Protein AF-A0AAU9P234-F1 (afdb_monomer)

Solvent-accessible surface area (backbone atoms only — not comparable to full-atom values): 7498 Å² total; per-residue (Å²): 139,84,83,82,87,85,88,81,91,79,82,87,81,90,79,81,91,76,86,74,91,68,90,70,78,80,84,69,81,75,70,76,70,73,75,72,79,79,79,77,75,54,69,70,57,48,51,54,54,46,56,49,34,60,76,49,70,61,53,92,49,79,86,49,45,66,61,49,50,55,52,22,60,76,70,75,44,56,63,70,53,55,53,50,48,39,63,68,40,42,70,66,51,47,47,70,76,46,68,70,81,77,74,80,84,74,83,75,131

Sequence (109 aa):
MGIGSFPSESDELEDGGGFMSRHHPPLQPHQIVKKRFRKKFTEEQKEKMLSFAEKVGWKIQKQEESVVQQFCQELGIKRRVLKVWMHNNKLSLAKKINPIPINPQNQVN

Nearest PDB structures (f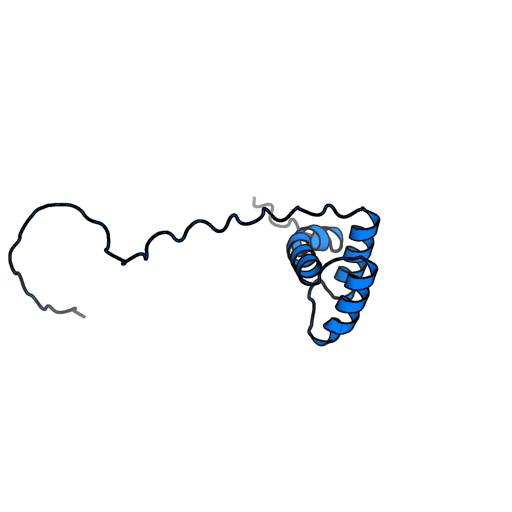oldseek):
  1wh5-assembly1_A  TM=6.935E-01  e=7.071E-06  Arabidopsis thaliana
  1wh7-assembly1_A  TM=7.091E-01  e=2.974E-05  Arabidopsis thaliana
  2r5z-assembly1_A  TM=7.735E-01  e=1.447E-01  Drosophila melanogaster
  9fia-assembly1_BK  TM=4.403E-01  e=2.104E+00  Toxoplasma gondii

InterPro domains:
  IPR006455 Homeodomain, ZF-HD class [TIGR01565] (34-90)
  IPR009057 Homedomain-like superfamily [SSF46689] (22-94)

Organism: NCBI:txid75947

Structure (mmCIF, N/CA/C/O backbone):
data_AF-A0AAU9P234-F1
#
_entry.id   AF-A0AAU9P234-F1
#
loop_
_atom_site.group_PDB
_atom_site.id
_atom_site.type_symbol
_atom_site.label_atom_id
_atom_site.label_alt_id
_atom_site.label_comp_id
_atom_site.label_asym_id
_atom_site.label_entity_id
_atom_site.label_seq_id
_atom_site.pdbx_PDB_ins_code
_atom_site.Cartn_x
_atom_site.Cartn_y
_atom_site.Cartn_z
_atom_site.occupancy
_atom_site.B_iso_or_equiv
_atom_site.auth_seq_id
_atom_site.auth_comp_id
_atom_site.auth_asym_id
_atom_site.auth_atom_id
_atom_site.pdbx_PDB_model_num
ATOM 1 N N . MET A 1 1 ? -12.154 -62.330 3.181 1.00 40.53 1 MET A N 1
ATOM 2 C CA . MET A 1 1 ? -12.898 -61.399 2.306 1.00 40.53 1 MET A CA 1
ATOM 3 C C . MET A 1 1 ? -12.145 -61.315 0.993 1.00 40.53 1 MET A C 1
ATOM 5 O O . MET A 1 1 ? -11.043 -60.787 0.974 1.00 40.53 1 MET A O 1
ATOM 9 N N . GLY A 1 2 ? -12.675 -61.976 -0.036 1.00 44.62 2 GLY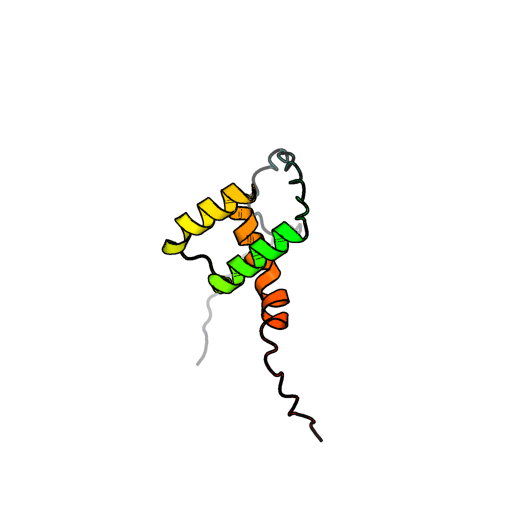 A N 1
ATOM 10 C CA . GLY A 1 2 ? -12.108 -62.007 -1.380 1.00 44.62 2 GLY A CA 1
ATOM 11 C C . GLY A 1 2 ? -12.708 -60.906 -2.247 1.00 44.62 2 GLY A C 1
ATOM 12 O O . GLY A 1 2 ? -13.884 -60.575 -2.103 1.00 44.62 2 GLY A O 1
ATOM 13 N N . ILE A 1 3 ? -11.890 -60.355 -3.134 1.00 57.31 3 ILE A N 1
ATOM 14 C CA . ILE A 1 3 ? -12.332 -59.487 -4.222 1.00 57.31 3 ILE A CA 1
ATOM 15 C C . ILE A 1 3 ? -12.404 -60.342 -5.497 1.00 57.31 3 ILE A C 1
ATOM 17 O O . ILE A 1 3 ? -11.386 -60.827 -5.983 1.00 57.31 3 ILE A O 1
ATOM 21 N N . GLY A 1 4 ? -13.625 -60.610 -5.977 1.00 43.16 4 GLY A N 1
ATOM 22 C CA . GLY A 1 4 ? -13.877 -61.211 -7.296 1.00 43.16 4 GLY A CA 1
ATOM 23 C C . GLY A 1 4 ? -13.359 -60.276 -8.397 1.00 43.16 4 GLY A C 1
ATOM 24 O O . GLY A 1 4 ? -13.408 -59.062 -8.235 1.00 43.16 4 GLY A O 1
ATOM 25 N N . SER A 1 5 ? -12.663 -60.768 -9.425 1.00 59.84 5 SER A N 1
ATOM 26 C CA . SER A 1 5 ? -13.173 -61.516 -10.589 1.00 59.84 5 SER A CA 1
ATOM 27 C C . SER A 1 5 ? -14.248 -60.773 -11.378 1.00 59.84 5 SER A C 1
ATOM 29 O O . SER A 1 5 ? -15.428 -60.899 -11.070 1.00 59.84 5 SER A O 1
ATOM 31 N N . PHE A 1 6 ? -13.829 -60.111 -12.460 1.00 47.72 6 PHE A N 1
ATOM 32 C CA . PHE A 1 6 ? -14.483 -60.245 -13.765 1.00 47.72 6 PHE A CA 1
ATOM 33 C C . PHE A 1 6 ? -13.485 -59.972 -14.914 1.00 47.72 6 PHE A C 1
ATOM 35 O O . PHE A 1 6 ? -12.577 -59.157 -14.736 1.00 47.72 6 PHE A O 1
ATOM 42 N N . PRO A 1 7 ? -13.614 -60.688 -16.051 1.00 59.00 7 PRO A N 1
ATOM 43 C CA . PRO A 1 7 ? -12.601 -60.807 -17.102 1.00 59.00 7 PRO A CA 1
ATOM 44 C C . PRO A 1 7 ? -12.943 -59.955 -18.340 1.00 59.00 7 PRO A C 1
ATOM 46 O O . PRO A 1 7 ? -14.085 -59.539 -18.500 1.00 59.00 7 PRO A O 1
ATOM 49 N N . SER A 1 8 ? -11.983 -59.745 -19.243 1.00 47.28 8 SER A N 1
ATOM 50 C CA . SER A 1 8 ? -12.123 -60.127 -20.660 1.00 47.28 8 SER A CA 1
ATOM 51 C C . SER A 1 8 ? -10.860 -59.734 -21.417 1.00 47.28 8 SER A C 1
ATOM 53 O O . SER A 1 8 ? -10.580 -58.563 -21.657 1.00 47.28 8 SER A O 1
ATOM 55 N N . GLU A 1 9 ? -10.123 -60.768 -21.780 1.00 46.78 9 GLU A N 1
ATOM 56 C CA . GLU A 1 9 ? -9.158 -60.817 -22.866 1.00 46.78 9 GLU A CA 1
ATOM 57 C C . GLU A 1 9 ? -9.828 -60.348 -24.173 1.00 46.78 9 GLU A C 1
ATOM 59 O O . GLU A 1 9 ? -10.960 -60.738 -24.479 1.00 46.78 9 GLU A O 1
ATOM 64 N N . SER A 1 10 ? -9.167 -59.463 -24.915 1.00 43.69 10 SER A N 1
ATOM 65 C CA . SER A 1 10 ? -9.352 -59.291 -26.358 1.00 43.69 10 SER A CA 1
ATOM 66 C C . SER A 1 10 ? -8.087 -58.658 -26.921 1.00 43.69 10 SER A C 1
ATOM 68 O O . SER A 1 10 ? -7.838 -57.473 -26.718 1.00 43.69 10 SER A O 1
ATOM 70 N N . ASP A 1 11 ? -7.308 -59.552 -27.523 1.00 44.38 11 ASP A N 1
ATOM 71 C CA . ASP A 1 11 ? -6.256 -59.444 -28.529 1.00 44.38 11 ASP A CA 1
ATOM 72 C C . ASP A 1 11 ? -5.537 -58.117 -28.787 1.00 44.38 11 ASP A C 1
ATOM 74 O O . ASP A 1 11 ? -6.103 -57.049 -29.020 1.00 44.38 11 ASP A O 1
ATOM 78 N N . GLU A 1 12 ? -4.223 -58.281 -28.838 1.00 52.56 12 GLU A N 1
ATOM 79 C CA . GLU A 1 12 ? -3.205 -57.289 -29.095 1.00 52.56 12 GLU A CA 1
ATOM 80 C C . GLU A 1 12 ? -3.237 -56.786 -30.543 1.00 52.56 12 GLU A C 1
ATOM 82 O O . GLU A 1 12 ? -3.284 -57.556 -31.501 1.00 52.56 12 GLU A O 1
ATOM 87 N N . LEU A 1 13 ? -3.085 -55.473 -30.703 1.00 47.03 13 LEU A N 1
ATOM 88 C CA . LEU A 1 13 ? -2.361 -54.930 -31.844 1.00 47.03 13 LEU A CA 1
ATOM 89 C C . LEU A 1 13 ? -1.267 -54.018 -31.280 1.00 47.03 13 LEU A C 1
ATOM 91 O O . LEU A 1 13 ? -1.535 -52.900 -30.836 1.00 47.03 13 LEU A O 1
ATOM 95 N N . GLU A 1 14 ? -0.045 -54.545 -31.229 1.00 49.03 14 GLU A N 1
ATOM 96 C CA . GLU A 1 14 ? 1.170 -53.764 -31.016 1.00 49.03 14 GLU A CA 1
ATOM 97 C C . GLU A 1 14 ? 1.310 -52.705 -32.118 1.00 49.03 14 GLU A C 1
ATOM 99 O O . GLU A 1 14 ? 1.207 -53.016 -33.303 1.00 49.03 14 GLU A O 1
ATOM 104 N N . ASP A 1 15 ? 1.552 -51.454 -31.730 1.00 50.72 15 ASP A N 1
ATOM 105 C CA . ASP A 1 15 ? 2.790 -50.726 -32.053 1.00 50.72 15 ASP A CA 1
ATOM 106 C C . ASP A 1 15 ? 2.614 -49.228 -31.747 1.00 50.72 15 ASP A C 1
ATOM 108 O O . ASP A 1 15 ? 1.618 -48.600 -32.106 1.00 50.72 15 ASP A O 1
ATOM 112 N N . GLY A 1 16 ? 3.620 -48.640 -31.100 1.00 48.59 16 GLY A N 1
ATOM 113 C CA . GLY A 1 16 ? 3.793 -47.188 -31.070 1.00 48.59 16 GLY A CA 1
ATOM 114 C C . GLY A 1 16 ? 3.340 -46.491 -29.786 1.00 48.59 16 GLY A C 1
ATOM 115 O O . GLY A 1 16 ? 2.172 -46.171 -29.576 1.00 48.59 16 GLY A O 1
ATOM 116 N N . GLY A 1 17 ? 4.316 -46.168 -28.935 1.00 50.69 17 GLY A N 1
ATOM 117 C CA . GLY A 1 17 ? 4.127 -45.343 -27.745 1.00 50.69 17 GLY A CA 1
ATOM 118 C C . GLY A 1 17 ? 3.484 -43.980 -28.034 1.00 50.69 17 GLY A C 1
ATOM 119 O O . GLY A 1 17 ? 3.806 -43.301 -29.005 1.00 50.69 17 GLY A O 1
ATOM 120 N N . GLY A 1 18 ? 2.602 -43.539 -27.137 1.00 46.44 18 GLY A N 1
ATOM 121 C CA . GLY A 1 18 ? 1.921 -42.256 -27.283 1.00 46.44 18 GLY A CA 1
ATOM 122 C C . GLY A 1 18 ? 1.129 -41.875 -26.042 1.00 46.44 18 GLY A C 1
ATOM 123 O O . GLY A 1 18 ? -0.054 -42.164 -25.913 1.00 46.44 18 GLY A O 1
ATOM 124 N N . PHE A 1 19 ? 1.808 -41.218 -25.111 1.00 54.22 19 PHE A N 1
ATOM 125 C CA . PHE A 1 19 ? 1.262 -40.560 -23.930 1.00 54.22 19 PHE A CA 1
ATOM 126 C C . PHE A 1 19 ? 0.002 -39.725 -24.249 1.00 54.22 19 PHE A C 1
ATOM 128 O O . PHE A 1 19 ? 0.079 -38.710 -24.930 1.00 54.22 19 PHE A O 1
ATOM 135 N N . MET A 1 20 ? -1.142 -40.150 -23.706 1.00 56.50 20 MET A N 1
ATOM 136 C CA . MET A 1 20 ? -2.305 -39.333 -23.332 1.00 56.50 20 MET A CA 1
ATOM 137 C C . MET A 1 20 ? -2.659 -38.177 -24.287 1.00 56.50 20 MET A C 1
ATOM 139 O O . MET A 1 20 ? -2.290 -37.023 -24.055 1.00 56.50 20 MET A O 1
ATOM 143 N N . SER A 1 21 ? -3.508 -38.451 -25.277 1.00 54.09 21 SER A N 1
ATOM 144 C CA . SER A 1 21 ? -4.264 -37.423 -26.001 1.00 54.09 21 SER A CA 1
ATOM 145 C C . SER A 1 21 ? -5.217 -36.673 -25.059 1.00 54.09 21 SER A C 1
ATOM 147 O O . SER A 1 21 ? -6.406 -36.965 -24.969 1.00 54.09 21 SER A O 1
ATOM 149 N N . ARG A 1 22 ? -4.709 -35.651 -24.363 1.00 54.78 22 ARG A N 1
ATOM 150 C CA . ARG A 1 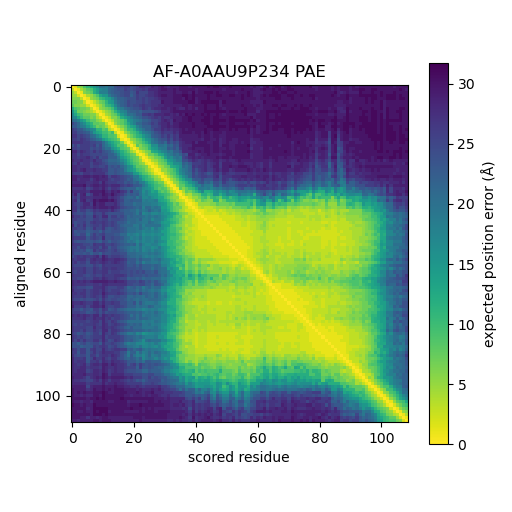22 ? -5.508 -34.472 -24.016 1.00 54.78 22 ARG A CA 1
ATOM 151 C C . ARG A 1 22 ? -5.325 -33.479 -25.149 1.00 54.78 22 ARG A C 1
ATOM 153 O O . ARG A 1 22 ? -4.269 -32.869 -25.266 1.00 54.78 22 ARG A O 1
ATOM 160 N N . HIS A 1 23 ? -6.359 -33.348 -25.974 1.00 53.69 23 HIS A N 1
ATOM 161 C CA . HIS A 1 23 ? -6.501 -32.298 -26.976 1.00 53.69 23 HIS A CA 1
ATOM 162 C C . HIS A 1 23 ? -6.145 -30.931 -26.370 1.00 53.69 23 HIS A C 1
ATOM 164 O O . HIS A 1 23 ? -6.944 -30.307 -25.674 1.00 53.69 23 HIS A O 1
ATOM 170 N N . HIS A 1 24 ? -4.914 -30.488 -26.610 1.00 58.91 24 HIS A N 1
ATOM 171 C CA . HIS A 1 24 ? -4.432 -29.160 -26.273 1.00 58.91 24 HIS A CA 1
ATOM 172 C C . HIS A 1 24 ? -4.759 -28.251 -27.466 1.00 58.91 24 HIS A C 1
ATOM 174 O O . HIS A 1 24 ? -4.309 -28.546 -28.577 1.00 58.91 24 HIS A O 1
ATOM 180 N N . PRO A 1 25 ? -5.561 -27.184 -2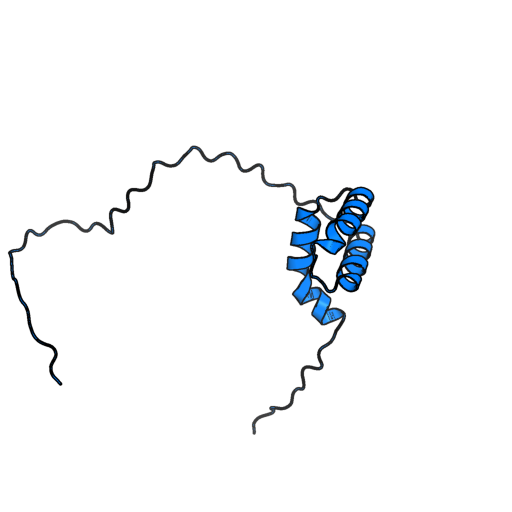7.296 1.00 63.03 25 PRO A N 1
ATOM 181 C CA . PRO A 1 25 ? -5.792 -26.236 -28.375 1.00 63.03 25 PRO A CA 1
ATOM 182 C C . PRO A 1 25 ? -4.459 -25.590 -28.795 1.00 63.03 25 PRO A C 1
ATOM 184 O O . PRO A 1 25 ? -3.568 -25.417 -27.956 1.00 63.03 25 PRO A O 1
ATOM 187 N N . PRO A 1 26 ? -4.299 -25.245 -30.084 1.00 50.16 26 PRO A N 1
ATOM 188 C CA . PRO A 1 26 ? -3.049 -24.731 -30.613 1.00 50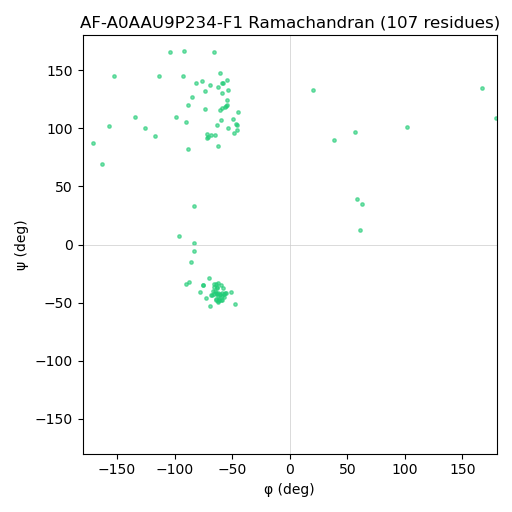.16 26 PRO A CA 1
ATOM 189 C C . PRO A 1 26 ? -2.638 -23.454 -29.884 1.00 50.16 26 PRO A C 1
ATOM 191 O O . PRO A 1 26 ? -3.456 -22.591 -29.555 1.00 50.16 26 PRO A O 1
ATOM 194 N N . LEU A 1 27 ? -1.335 -23.387 -29.629 1.00 51.25 27 LEU A N 1
ATOM 195 C CA . LEU A 1 27 ? -0.612 -22.304 -28.984 1.00 51.25 27 LEU A CA 1
ATOM 196 C C . LEU A 1 27 ? -1.049 -20.953 -29.566 1.00 51.25 27 LEU A C 1
ATOM 198 O O . LEU A 1 27 ? -0.642 -20.567 -30.659 1.00 51.25 27 LEU A O 1
ATOM 202 N N . GLN A 1 28 ? -1.888 -20.234 -28.820 1.00 62.25 28 GLN A N 1
ATOM 203 C CA . GLN A 1 28 ? -2.211 -18.846 -29.125 1.00 62.25 28 GLN A CA 1
ATOM 204 C C . GLN A 1 28 ? -0.906 -18.035 -29.149 1.00 62.25 28 GLN A C 1
ATOM 206 O O . GLN A 1 28 ? -0.050 -18.256 -28.282 1.00 62.25 28 GLN A O 1
ATOM 211 N N . PRO A 1 29 ? -0.736 -17.098 -30.103 1.00 52.75 29 PRO A N 1
ATOM 212 C CA . PRO A 1 29 ? 0.453 -16.269 -30.174 1.00 52.75 29 PRO A CA 1
ATOM 213 C C . PRO A 1 29 ? 0.621 -15.586 -28.826 1.00 52.75 29 PRO A C 1
ATOM 215 O O . PRO A 1 29 ? -0.280 -14.898 -28.339 1.00 52.75 29 PRO A O 1
ATOM 218 N N . HIS A 1 30 ? 1.768 -15.869 -28.215 1.00 54.53 30 HIS A N 1
ATOM 219 C CA . HIS A 1 30 ? 2.208 -15.357 -26.936 1.00 54.53 30 HIS A CA 1
ATOM 220 C C . HIS A 1 30 ? 2.019 -13.842 -26.944 1.00 54.53 30 HIS A C 1
ATOM 222 O O . HIS A 1 30 ? 2.850 -13.107 -27.478 1.00 54.53 30 HIS A O 1
ATOM 228 N N . GLN A 1 31 ? 0.890 -13.383 -26.391 1.00 60.44 31 GLN A N 1
ATOM 229 C CA . GLN A 1 31 ? 0.661 -11.987 -26.058 1.00 60.44 31 GLN A CA 1
ATOM 230 C C . GLN A 1 31 ? 1.901 -11.593 -25.281 1.00 60.44 31 GLN A C 1
ATOM 232 O O . GLN A 1 31 ? 2.102 -12.117 -24.187 1.00 60.44 31 GLN A O 1
ATOM 237 N N . ILE A 1 32 ? 2.773 -10.785 -25.890 1.00 61.72 32 ILE A N 1
ATOM 238 C CA . ILE A 1 32 ? 4.036 -10.358 -25.300 1.00 61.72 32 ILE A CA 1
ATOM 239 C C . ILE A 1 32 ? 3.651 -9.772 -23.953 1.00 61.72 32 ILE A C 1
ATOM 241 O O . ILE A 1 32 ? 3.100 -8.670 -23.882 1.00 61.72 32 ILE A O 1
ATOM 245 N N . VAL A 1 33 ? 3.832 -10.555 -22.885 1.00 63.09 33 VAL A N 1
ATOM 246 C CA . VAL A 1 33 ? 3.402 -10.169 -21.550 1.00 63.09 33 VAL A CA 1
ATOM 247 C C . VAL A 1 33 ? 4.366 -9.069 -21.185 1.00 63.09 33 VAL A C 1
ATOM 249 O O . VAL A 1 33 ? 5.477 -9.346 -20.740 1.00 63.09 33 VAL A O 1
ATOM 252 N N . LYS A 1 34 ? 3.966 -7.825 -21.481 1.00 66.44 34 LYS A N 1
ATOM 253 C CA . LYS A 1 34 ? 4.744 -6.607 -21.279 1.00 66.44 34 LYS A CA 1
ATOM 254 C C . LYS A 1 34 ? 5.297 -6.710 -19.871 1.00 66.44 34 LYS A C 1
ATOM 256 O O . LYS A 1 34 ? 4.537 -6.645 -18.899 1.00 66.44 34 LYS A O 1
ATOM 261 N N . LYS A 1 35 ? 6.588 -7.043 -19.785 1.00 65.88 35 LYS A N 1
ATOM 262 C CA . LYS A 1 35 ? 7.227 -7.509 -18.557 1.00 65.88 35 LYS A CA 1
ATOM 263 C C . LYS A 1 35 ? 7.033 -6.375 -17.570 1.00 65.88 35 LYS A C 1
ATOM 265 O O . LYS A 1 35 ? 7.544 -5.279 -17.791 1.00 65.88 35 LYS A O 1
ATOM 270 N N . ARG A 1 36 ? 6.143 -6.577 -16.591 1.00 62.44 36 ARG A N 1
ATOM 271 C CA . ARG A 1 36 ? 5.672 -5.471 -15.754 1.00 62.44 36 ARG A CA 1
ATOM 272 C C . ARG A 1 36 ? 6.900 -4.876 -15.098 1.00 62.44 36 ARG A C 1
ATOM 274 O O . ARG A 1 36 ? 7.596 -5.583 -14.371 1.00 62.44 36 ARG A O 1
ATOM 281 N N . PHE A 1 37 ? 7.174 -3.610 -15.401 1.00 66.00 37 PHE A N 1
ATOM 282 C CA . PHE A 1 37 ? 8.324 -2.926 -14.841 1.00 66.00 37 PHE A CA 1
ATOM 283 C C . PHE A 1 37 ? 8.212 -3.020 -13.326 1.00 66.00 37 PHE A C 1
ATOM 285 O O . PHE A 1 37 ? 7.216 -2.596 -12.728 1.00 66.00 37 PHE A O 1
ATOM 292 N N . ARG A 1 38 ? 9.197 -3.671 -12.710 1.00 72.88 38 ARG A N 1
ATOM 293 C CA . ARG A 1 38 ? 9.212 -3.854 -11.267 1.00 72.88 38 ARG A CA 1
ATOM 294 C C . ARG A 1 38 ? 9.531 -2.494 -10.664 1.00 72.88 38 ARG A C 1
ATOM 296 O O . ARG A 1 38 ? 10.694 -2.114 -10.577 1.00 72.88 38 ARG A O 1
ATOM 303 N N . LYS A 1 39 ? 8.486 -1.750 -10.295 1.00 75.06 39 LYS A N 1
ATOM 304 C CA . LYS A 1 39 ? 8.625 -0.480 -9.580 1.00 75.06 39 LYS A CA 1
ATOM 305 C C . LYS A 1 39 ? 9.461 -0.745 -8.327 1.00 75.06 39 LYS A C 1
ATOM 307 O O . LYS A 1 39 ? 9.137 -1.641 -7.544 1.00 75.06 39 LYS A O 1
ATOM 312 N N . LYS A 1 40 ? 10.561 -0.009 -8.179 1.00 80.12 40 LYS A N 1
ATOM 313 C CA . LYS A 1 40 ? 11.326 0.020 -6.936 1.00 80.12 40 LYS A CA 1
ATOM 314 C C . LYS A 1 40 ? 10.671 1.056 -6.031 1.00 80.12 40 LYS A C 1
ATOM 316 O O . LYS A 1 40 ? 10.431 2.176 -6.469 1.00 80.12 40 LYS A O 1
ATOM 321 N N . PHE A 1 41 ? 10.333 0.651 -4.814 1.00 84.94 41 PHE A N 1
ATOM 322 C CA . PHE A 1 41 ? 9.844 1.573 -3.792 1.00 84.94 41 PHE A CA 1
ATOM 323 C C . PHE A 1 41 ? 11.031 2.268 -3.140 1.00 84.94 41 PHE A C 1
ATOM 325 O O . PHE A 1 41 ? 12.041 1.605 -2.863 1.00 84.94 41 PHE A O 1
ATOM 332 N N . THR A 1 42 ? 10.896 3.567 -2.894 1.00 88.31 42 THR A N 1
ATOM 333 C CA . THR A 1 42 ? 11.828 4.306 -2.036 1.00 88.31 42 THR A CA 1
ATOM 334 C C . THR A 1 42 ? 11.731 3.797 -0.598 1.00 88.31 42 THR A C 1
ATOM 336 O O . THR A 1 42 ? 10.811 3.054 -0.250 1.00 88.31 42 THR A O 1
ATOM 339 N N . GLU A 1 43 ? 12.705 4.147 0.237 1.00 86.19 43 GLU A N 1
ATOM 340 C CA . GLU A 1 43 ? 12.689 3.769 1.652 1.00 86.19 43 GLU A CA 1
ATOM 341 C C . GLU A 1 43 ? 11.478 4.359 2.381 1.00 86.19 43 GLU A C 1
ATOM 343 O O . GLU A 1 43 ? 10.705 3.605 2.962 1.00 86.19 43 GLU A O 1
ATOM 348 N N . GLU A 1 44 ? 11.212 5.653 2.190 1.00 87.12 44 GLU A N 1
ATOM 349 C CA . GLU A 1 44 ? 10.042 6.341 2.750 1.00 87.12 44 GLU A CA 1
ATOM 350 C C . GLU A 1 44 ? 8.713 5.670 2.352 1.00 87.12 44 GLU A C 1
ATOM 352 O O . GLU A 1 44 ? 7.825 5.460 3.180 1.00 87.12 44 GLU A O 1
ATOM 357 N N . GLN A 1 45 ? 8.586 5.241 1.089 1.00 88.00 45 GLN A N 1
ATOM 358 C CA . GLN A 1 45 ? 7.409 4.494 0.636 1.00 88.00 45 GLN A CA 1
ATOM 359 C C . GLN A 1 45 ? 7.270 3.157 1.366 1.00 88.00 45 GLN A C 1
ATOM 361 O O . GLN A 1 45 ? 6.161 2.778 1.738 1.00 88.00 45 GLN A O 1
ATOM 366 N N . LYS A 1 46 ? 8.372 2.426 1.566 1.00 88.19 46 LYS A N 1
ATOM 367 C CA . LYS A 1 46 ? 8.347 1.148 2.289 1.00 88.19 46 LYS A CA 1
ATOM 368 C C . LYS A 1 46 ? 7.994 1.349 3.754 1.00 88.19 46 LYS A C 1
ATOM 370 O O . LYS A 1 46 ? 7.241 0.538 4.277 1.00 88.19 46 LYS A O 1
ATOM 375 N N . GLU A 1 47 ? 8.506 2.399 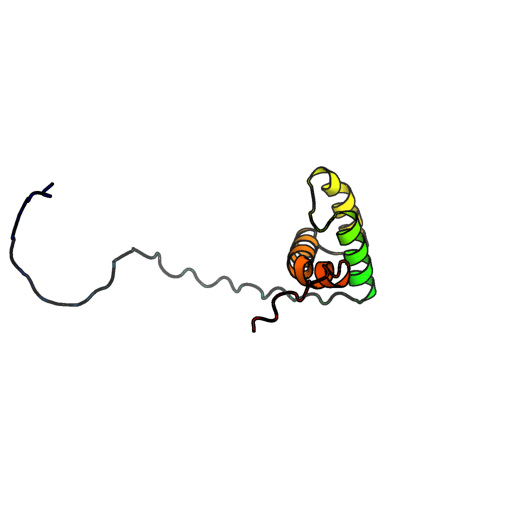4.385 1.00 90.06 47 GLU A N 1
ATOM 376 C CA . GLU A 1 47 ? 8.237 2.710 5.787 1.00 90.06 47 GLU A CA 1
ATOM 377 C C . GLU A 1 47 ? 6.754 3.036 6.000 1.00 90.06 47 GLU A C 1
ATOM 379 O O . GLU A 1 47 ? 6.089 2.410 6.827 1.00 90.06 47 GLU A O 1
ATOM 384 N N . LYS A 1 48 ? 6.178 3.885 5.137 1.00 90.19 48 LYS A N 1
ATOM 385 C CA . LYS A 1 48 ? 4.730 4.141 5.119 1.00 90.19 48 LYS A CA 1
ATOM 386 C C . LYS A 1 48 ? 3.922 2.861 4.878 1.00 90.19 48 LYS A C 1
ATOM 388 O O . LYS A 1 48 ? 2.925 2.618 5.556 1.00 90.19 48 LYS A O 1
ATOM 393 N N . MET A 1 49 ? 4.337 2.018 3.925 1.00 89.56 49 MET A N 1
ATOM 394 C CA . MET A 1 49 ? 3.662 0.740 3.645 1.00 89.56 49 MET A CA 1
ATOM 395 C C . MET A 1 49 ? 3.766 -0.245 4.816 1.00 89.56 49 MET A C 1
ATOM 397 O O . MET A 1 49 ? 2.830 -1.013 5.042 1.00 89.56 49 MET A O 1
ATOM 401 N N . LEU A 1 50 ? 4.879 -0.227 5.552 1.00 89.50 50 LEU A N 1
ATOM 402 C CA . LEU A 1 50 ? 5.112 -1.060 6.725 1.00 89.50 50 LEU A CA 1
ATOM 403 C C . LEU A 1 50 ? 4.218 -0.636 7.886 1.00 89.50 50 LEU A C 1
ATOM 405 O O . LEU A 1 50 ? 3.453 -1.463 8.371 1.00 89.50 50 LEU A O 1
ATOM 409 N N . SER A 1 51 ? 4.236 0.651 8.240 1.00 88.69 51 SER A N 1
ATOM 410 C CA . SER A 1 51 ? 3.388 1.211 9.298 1.00 88.69 51 SER A CA 1
ATOM 411 C C . SER A 1 51 ? 1.905 0.928 9.032 1.00 88.69 51 SER A C 1
ATOM 413 O O . SER A 1 51 ? 1.161 0.492 9.915 1.00 88.69 51 SER A O 1
ATOM 415 N N . PHE A 1 52 ? 1.480 1.066 7.770 1.00 88.75 52 PHE A N 1
ATOM 416 C CA . PHE A 1 52 ? 0.134 0.685 7.363 1.00 88.75 52 PHE A CA 1
ATOM 417 C C . PHE A 1 52 ? -0.131 -0.815 7.566 1.00 88.75 52 PHE A C 1
ATOM 419 O O . PHE A 1 52 ? -1.172 -1.193 8.103 1.00 88.75 52 PHE A O 1
ATOM 426 N N . ALA A 1 53 ? 0.799 -1.679 7.146 1.00 88.62 53 ALA A N 1
ATOM 427 C CA . ALA A 1 53 ? 0.658 -3.126 7.258 1.00 88.62 53 ALA A CA 1
ATOM 428 C C . ALA A 1 53 ? 0.582 -3.607 8.713 1.00 88.62 53 ALA A C 1
ATOM 430 O O . ALA A 1 53 ? -0.192 -4.522 8.995 1.00 88.62 53 ALA A O 1
ATOM 431 N N . GLU A 1 54 ? 1.332 -2.986 9.620 1.00 85.75 54 GLU A N 1
ATOM 432 C CA . GLU A 1 54 ? 1.257 -3.249 11.057 1.00 85.75 54 GLU A CA 1
ATOM 433 C C . GLU A 1 54 ? -0.109 -2.862 11.620 1.00 85.75 54 GLU A C 1
ATOM 435 O O . GLU A 1 54 ? -0.759 -3.689 12.261 1.00 85.75 54 GLU A O 1
ATOM 440 N N . LYS A 1 55 ? -0.599 -1.659 11.288 1.00 85.38 55 LYS A N 1
ATOM 441 C CA . LYS A 1 55 ? -1.905 -1.163 11.744 1.00 85.38 55 LYS A CA 1
ATOM 442 C C . LYS A 1 55 ? -3.064 -2.078 11.338 1.00 85.38 55 LYS A C 1
ATOM 444 O O . LYS A 1 55 ? -3.995 -2.265 12.113 1.00 85.38 55 LYS A O 1
ATOM 449 N N . VAL A 1 56 ? -3.004 -2.670 10.142 1.00 85.00 56 VAL A N 1
ATOM 450 C CA . VAL A 1 56 ? -4.044 -3.589 9.633 1.00 85.00 56 VAL A CA 1
ATOM 451 C C . VAL A 1 56 ? -3.723 -5.075 9.861 1.00 85.00 56 VAL A C 1
ATOM 453 O O . VAL A 1 56 ? -4.404 -5.948 9.320 1.00 85.00 56 VAL A O 1
ATOM 456 N N . GLY A 1 57 ? -2.662 -5.404 10.606 1.00 84.44 57 GLY A N 1
ATOM 457 C CA . GLY A 1 57 ? -2.302 -6.789 10.933 1.00 84.44 57 GLY A CA 1
ATOM 458 C C . GLY A 1 57 ? -1.955 -7.658 9.717 1.00 84.44 57 GLY A C 1
ATOM 459 O O . GLY A 1 57 ? -2.272 -8.848 9.676 1.00 84.44 57 GLY A O 1
ATOM 460 N N . TRP A 1 58 ? -1.333 -7.076 8.688 1.00 85.88 58 TRP A N 1
ATOM 461 C CA . TRP A 1 58 ? -0.912 -7.754 7.453 1.00 85.88 58 TRP A CA 1
ATOM 462 C C . TRP A 1 58 ? -2.051 -8.375 6.624 1.00 85.88 58 TRP A C 1
ATOM 464 O O . TRP A 1 58 ? -1.794 -9.141 5.687 1.00 85.88 58 TRP A O 1
ATOM 474 N N . LYS A 1 59 ? -3.314 -8.041 6.923 1.00 83.75 59 LYS A N 1
ATOM 475 C CA . LYS A 1 59 ? -4.500 -8.555 6.229 1.00 83.75 59 LYS A CA 1
ATOM 476 C C . LYS A 1 59 ? -5.474 -7.418 5.925 1.00 83.75 59 LYS A C 1
ATOM 478 O O . LYS A 1 59 ? -6.164 -6.917 6.798 1.00 83.75 59 LYS A O 1
ATOM 483 N N . ILE A 1 60 ? -5.593 -7.066 4.647 1.00 82.94 60 ILE A N 1
ATOM 484 C CA . ILE A 1 60 ? -6.573 -6.069 4.201 1.00 82.94 60 ILE A CA 1
ATOM 485 C C . ILE A 1 60 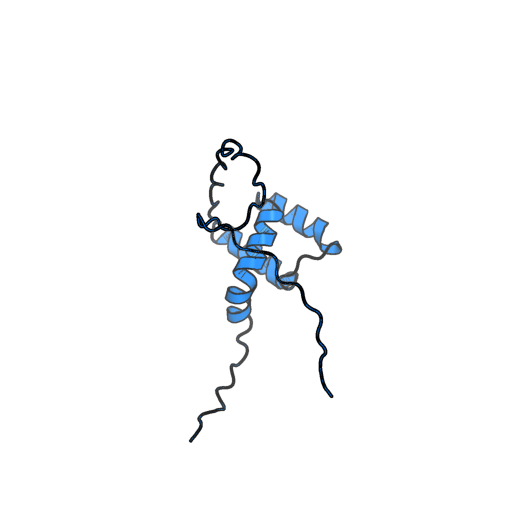? -7.977 -6.685 4.235 1.00 82.94 60 ILE A C 1
ATOM 487 O O . ILE A 1 60 ? -8.256 -7.631 3.490 1.00 82.94 60 ILE A O 1
ATOM 491 N N . GLN A 1 61 ? -8.851 -6.132 5.074 1.00 84.12 61 GLN A N 1
ATOM 492 C CA . GLN A 1 61 ? -10.279 -6.457 5.130 1.00 84.12 61 GLN A CA 1
ATOM 493 C C . GLN A 1 61 ? -11.094 -5.525 4.222 1.00 84.12 61 GLN A C 1
ATOM 495 O O . GLN A 1 61 ? -10.59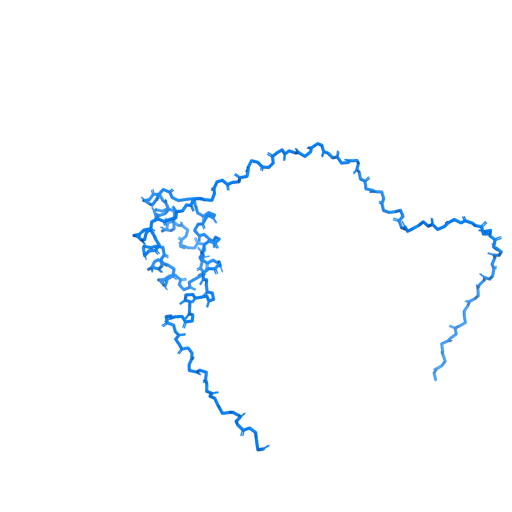1 -4.503 3.762 1.00 84.12 61 GLN A O 1
ATOM 500 N N . LYS A 1 62 ? -12.358 -5.879 3.952 1.00 82.69 62 LYS A N 1
ATOM 501 C CA . LYS A 1 62 ? -13.245 -5.091 3.079 1.00 82.69 62 LYS A CA 1
ATOM 502 C C . LYS A 1 62 ? -13.579 -3.715 3.678 1.00 82.69 62 LYS A C 1
ATOM 504 O O . LYS A 1 62 ? -13.586 -2.731 2.959 1.00 82.69 62 LYS A O 1
ATOM 509 N N . GLN A 1 63 ? -13.743 -3.637 5.001 1.00 78.56 63 GLN A N 1
ATOM 510 C CA . GLN A 1 63 ? -13.999 -2.380 5.719 1.00 78.56 63 GLN A CA 1
ATOM 511 C C . GLN A 1 63 ? -12.847 -1.370 5.594 1.00 78.56 63 GLN A C 1
ATOM 513 O O . GLN A 1 63 ? -13.065 -0.167 5.511 1.00 78.56 63 GLN A O 1
ATOM 518 N N . GLU A 1 64 ? -11.616 -1.869 5.508 1.00 81.62 64 GLU A N 1
ATOM 519 C CA . GLU A 1 64 ? -10.411 -1.049 5.372 1.00 81.62 64 GLU A CA 1
ATOM 520 C C . GLU A 1 64 ? -10.145 -0.639 3.909 1.00 81.62 64 GLU A C 1
ATOM 522 O O . GLU A 1 64 ? -9.147 0.025 3.628 1.00 81.62 64 GLU A O 1
ATOM 527 N N . GLU A 1 65 ? -11.001 -1.023 2.945 1.00 83.94 65 GLU A N 1
ATOM 528 C CA . GLU A 1 65 ? -10.803 -0.706 1.521 1.00 83.94 65 GLU A CA 1
ATOM 529 C C . GLU A 1 65 ? -10.686 0.789 1.262 1.00 83.94 65 GLU A C 1
ATOM 531 O O . GLU A 1 65 ? -9.806 1.190 0.502 1.00 83.94 65 GLU A O 1
ATOM 536 N N . SER A 1 66 ? -11.530 1.599 1.898 1.00 87.12 66 SER A N 1
ATOM 537 C CA . SER A 1 66 ? -11.533 3.052 1.716 1.00 87.12 66 SER A CA 1
ATOM 538 C C . SER A 1 66 ? -10.228 3.680 2.207 1.00 87.12 66 SER A C 1
ATOM 540 O O . SER A 1 66 ? -9.636 4.508 1.517 1.00 87.12 66 SER A O 1
ATOM 542 N N . VAL A 1 67 ? -9.718 3.221 3.354 1.00 87.06 67 VAL A N 1
ATOM 543 C CA . VAL A 1 67 ? -8.451 3.703 3.927 1.00 87.06 67 VAL A CA 1
ATOM 544 C C . VAL A 1 67 ? -7.272 3.275 3.051 1.00 87.06 67 VAL A C 1
ATOM 546 O O . VAL A 1 67 ? -6.398 4.080 2.729 1.00 87.06 67 VAL A O 1
ATOM 549 N N . VAL A 1 68 ? -7.280 2.021 2.585 1.00 88.06 68 VAL A N 1
ATOM 550 C CA . VAL A 1 68 ? -6.289 1.509 1.629 1.00 88.06 68 VAL A CA 1
ATOM 551 C C . VAL A 1 68 ? -6.301 2.315 0.334 1.00 88.06 68 VAL A C 1
ATOM 553 O O . VAL A 1 68 ? -5.237 2.577 -0.224 1.00 88.06 68 VAL A O 1
ATOM 556 N N . GLN A 1 69 ? -7.483 2.677 -0.167 1.00 90.06 69 GLN A N 1
ATOM 557 C CA . GLN A 1 69 ? -7.643 3.441 -1.400 1.00 90.06 69 GLN A CA 1
ATOM 558 C C . GLN A 1 69 ? -6.992 4.823 -1.266 1.00 90.06 69 GLN A C 1
ATOM 560 O O . GLN A 1 69 ? -6.171 5.177 -2.113 1.00 90.06 69 GLN A O 1
ATOM 565 N N . GLN A 1 70 ? -7.289 5.547 -0.181 1.00 89.81 70 GLN A N 1
ATOM 566 C CA . GLN A 1 70 ? -6.712 6.862 0.110 1.00 89.81 70 GLN A CA 1
ATOM 567 C C . GLN A 1 70 ? -5.181 6.789 0.219 1.00 89.81 70 GLN A C 1
ATOM 569 O O . GLN A 1 70 ? -4.464 7.544 -0.434 1.00 89.81 70 GLN A O 1
ATOM 574 N N . PHE A 1 71 ? -4.674 5.810 0.971 1.00 89.38 71 PHE A N 1
ATOM 575 C CA . PHE A 1 71 ? -3.239 5.587 1.150 1.00 89.38 71 PHE A CA 1
ATOM 576 C C . PHE A 1 71 ? -2.524 5.238 -0.167 1.00 89.38 71 PHE A C 1
ATOM 578 O O . PHE A 1 71 ? -1.437 5.732 -0.471 1.00 89.38 71 PHE A O 1
ATOM 585 N N . CYS A 1 72 ? -3.151 4.398 -0.994 1.00 90.12 72 CYS A N 1
ATOM 586 C CA . CYS A 1 72 ? -2.638 4.046 -2.315 1.00 90.12 72 CYS A CA 1
ATOM 587 C C . CYS A 1 72 ? -2.567 5.259 -3.251 1.00 90.12 72 CYS A C 1
ATOM 589 O O . CYS A 1 72 ? -1.630 5.360 -4.047 1.00 90.12 72 CYS A O 1
ATOM 591 N N . GLN A 1 73 ? -3.545 6.162 -3.155 1.00 89.94 73 GLN A N 1
ATOM 592 C CA . GLN A 1 73 ? -3.589 7.398 -3.926 1.00 89.94 73 GLN A CA 1
ATOM 593 C C . GLN A 1 73 ? -2.474 8.361 -3.502 1.00 89.94 73 GLN A C 1
ATOM 595 O O . GLN A 1 73 ? -1.785 8.879 -4.377 1.00 89.94 73 GLN A O 1
ATOM 600 N N . GLU A 1 74 ? -2.228 8.518 -2.198 1.00 89.44 74 GLU A N 1
ATOM 601 C CA . GLU A 1 74 ? -1.138 9.353 -1.667 1.00 89.44 74 GLU A CA 1
ATOM 602 C C . GLU A 1 74 ? 0.244 8.863 -2.133 1.00 89.44 74 GLU A C 1
ATOM 604 O O . GLU A 1 74 ? 1.073 9.649 -2.583 1.00 89.44 74 GLU A O 1
ATOM 609 N N . LEU A 1 75 ? 0.487 7.549 -2.103 1.00 87.00 75 LEU A N 1
ATOM 610 C CA . LEU A 1 75 ? 1.772 6.971 -2.518 1.00 87.00 75 LEU A CA 1
ATOM 611 C C . LEU A 1 75 ? 1.910 6.746 -4.033 1.00 87.00 75 LEU A C 1
ATOM 613 O O . LEU A 1 75 ? 2.966 6.304 -4.507 1.00 87.00 75 LEU A O 1
ATOM 617 N N . GLY A 1 76 ? 0.847 6.967 -4.811 1.00 89.19 76 GLY A N 1
ATOM 618 C CA . GLY A 1 76 ? 0.820 6.638 -6.238 1.00 89.19 76 GLY A CA 1
ATOM 619 C C . GLY A 1 76 ? 1.090 5.149 -6.503 1.00 89.19 76 GLY A C 1
ATOM 620 O O . GLY A 1 76 ? 1.825 4.780 -7.434 1.00 89.19 76 GLY A O 1
ATOM 621 N N . ILE A 1 77 ? 0.554 4.269 -5.653 1.00 89.38 77 ILE A N 1
ATOM 622 C CA . ILE A 1 77 ? 0.663 2.812 -5.785 1.00 89.38 77 ILE A CA 1
ATOM 623 C C . ILE A 1 77 ? -0.706 2.206 -6.073 1.00 89.38 77 ILE A C 1
ATOM 625 O O . ILE A 1 77 ? -1.732 2.642 -5.573 1.00 89.38 77 ILE A O 1
ATOM 629 N N . LYS A 1 78 ? -0.746 1.149 -6.886 1.00 88.81 78 LYS A N 1
ATOM 630 C CA . LYS A 1 78 ? -1.999 0.419 -7.106 1.00 88.81 78 LYS A CA 1
ATOM 631 C C . LYS A 1 78 ? -2.290 -0.453 -5.892 1.00 88.81 78 LYS A C 1
ATOM 633 O O . LYS A 1 78 ? -1.407 -1.164 -5.415 1.00 88.81 78 LYS A O 1
ATOM 638 N N . ARG A 1 79 ? -3.557 -0.544 -5.500 1.00 89.06 79 ARG A N 1
ATOM 639 C CA . ARG A 1 79 ? -4.006 -1.428 -4.417 1.00 89.06 79 ARG A CA 1
ATOM 640 C C . ARG A 1 79 ? -3.536 -2.878 -4.560 1.00 89.06 79 ARG A C 1
ATOM 642 O O . ARG A 1 79 ? -3.094 -3.497 -3.595 1.00 89.06 79 ARG A O 1
ATOM 649 N N . ARG A 1 80 ? -3.570 -3.426 -5.781 1.00 88.19 80 ARG A N 1
ATOM 650 C CA . ARG A 1 80 ? -3.066 -4.783 -6.061 1.00 88.19 80 ARG A CA 1
ATOM 651 C C . ARG A 1 80 ? -1.580 -4.926 -5.720 1.00 88.19 80 ARG A C 1
ATOM 653 O O . ARG A 1 80 ? -1.162 -5.988 -5.277 1.00 88.19 80 ARG A O 1
ATOM 660 N N . VAL A 1 81 ? -0.798 -3.869 -5.921 1.00 89.12 81 VAL A N 1
ATOM 661 C CA . VAL A 1 81 ? 0.638 -3.851 -5.641 1.00 89.12 81 VAL A CA 1
ATOM 662 C C . VAL A 1 81 ? 0.888 -3.826 -4.136 1.00 89.12 81 VAL A C 1
ATOM 664 O O . VAL A 1 81 ? 1.665 -4.651 -3.668 1.00 89.12 81 VAL A O 1
ATOM 667 N N . LEU A 1 82 ? 0.178 -2.980 -3.380 1.00 89.12 82 LEU A N 1
ATOM 668 C CA . LEU A 1 82 ? 0.242 -2.980 -1.913 1.00 89.12 82 LEU A CA 1
ATOM 669 C C . LEU A 1 82 ? -0.131 -4.353 -1.339 1.00 89.12 82 LEU A C 1
ATOM 671 O O . LEU A 1 82 ? 0.593 -4.897 -0.514 1.00 89.12 82 LEU A O 1
ATOM 675 N N . LYS A 1 83 ? -1.205 -4.968 -1.848 1.00 89.56 83 LYS A N 1
ATOM 676 C CA . LYS A 1 83 ? -1.647 -6.304 -1.423 1.00 89.56 83 LYS A CA 1
ATOM 677 C C . LYS A 1 83 ? -0.576 -7.376 -1.647 1.00 89.56 83 LYS A C 1
ATOM 679 O O . LYS A 1 83 ? -0.296 -8.164 -0.749 1.00 89.56 83 LYS A O 1
ATOM 684 N N . VAL A 1 84 ? 0.023 -7.406 -2.841 1.00 89.06 84 VAL A N 1
ATOM 685 C CA . VAL A 1 84 ? 1.108 -8.349 -3.165 1.00 89.06 84 VAL A CA 1
ATOM 686 C C . VAL A 1 84 ? 2.344 -8.066 -2.314 1.00 89.06 84 VAL A C 1
ATOM 688 O O . VAL A 1 84 ? 2.972 -9.007 -1.839 1.00 89.06 84 VAL A O 1
ATOM 691 N N . TRP A 1 85 ? 2.674 -6.793 -2.082 1.00 89.81 85 TRP A N 1
ATOM 692 C CA . TRP A 1 85 ? 3.789 -6.406 -1.225 1.00 89.81 85 TRP A CA 1
ATOM 693 C C . TRP A 1 85 ? 3.581 -6.882 0.214 1.00 89.81 85 TRP A C 1
ATOM 695 O O . TRP A 1 85 ? 4.461 -7.548 0.749 1.00 89.81 85 TRP A O 1
ATOM 705 N N . MET A 1 86 ? 2.411 -6.642 0.809 1.00 90.56 86 MET A N 1
ATOM 706 C CA . MET A 1 86 ? 2.092 -7.120 2.158 1.00 90.56 86 MET A CA 1
ATOM 707 C C . MET A 1 86 ? 2.150 -8.645 2.235 1.00 90.56 86 MET A C 1
ATOM 709 O O . MET A 1 86 ? 2.725 -9.180 3.174 1.00 90.56 86 MET A O 1
ATOM 713 N N . HIS A 1 87 ? 1.621 -9.355 1.232 1.00 86.25 87 HIS A N 1
ATOM 714 C CA . HIS A 1 87 ? 1.685 -10.817 1.186 1.00 86.25 87 HIS A CA 1
ATOM 715 C C . HIS A 1 87 ? 3.129 -11.335 1.121 1.00 86.25 87 HIS A C 1
ATOM 717 O O . HIS A 1 87 ? 3.484 -12.256 1.850 1.00 86.25 87 HIS A O 1
ATOM 723 N N . ASN A 1 88 ? 3.966 -10.717 0.285 1.00 89.00 88 ASN A N 1
ATOM 724 C CA . ASN A 1 88 ? 5.371 -11.087 0.138 1.00 89.00 88 ASN A CA 1
ATOM 725 C C . ASN A 1 88 ? 6.172 -10.815 1.421 1.00 89.00 88 ASN A C 1
ATOM 727 O O . ASN A 1 88 ? 6.960 -11.650 1.852 1.00 89.00 88 ASN A O 1
ATOM 731 N N . ASN A 1 89 ? 5.933 -9.667 2.055 1.00 85.94 89 ASN A N 1
ATOM 732 C CA . ASN A 1 89 ? 6.702 -9.234 3.214 1.00 85.94 89 ASN A CA 1
ATOM 733 C C . ASN A 1 89 ? 6.183 -9.797 4.542 1.00 85.94 89 ASN A C 1
ATOM 735 O O . ASN A 1 89 ? 6.928 -9.776 5.519 1.00 85.94 89 ASN A O 1
ATOM 739 N N . LYS A 1 90 ? 4.962 -10.348 4.582 1.00 82.88 90 LYS A N 1
ATOM 740 C CA . LYS A 1 90 ? 4.306 -10.817 5.811 1.00 82.88 90 LYS A CA 1
ATOM 741 C C . LYS A 1 90 ? 5.216 -11.684 6.677 1.00 82.88 90 LYS A C 1
ATOM 743 O O . LYS A 1 90 ? 5.352 -11.406 7.854 1.00 82.88 90 LYS A O 1
ATOM 748 N N . LEU A 1 91 ? 5.861 -12.713 6.127 1.00 74.56 91 LEU A N 1
ATOM 749 C CA . LEU A 1 91 ? 6.698 -13.626 6.924 1.00 74.56 91 LEU A CA 1
ATOM 750 C C . LEU A 1 91 ? 8.051 -13.021 7.316 1.00 74.56 91 LEU A C 1
ATOM 752 O O . LEU A 1 91 ? 8.565 -13.320 8.389 1.00 74.56 91 LEU A O 1
ATOM 756 N N . SER A 1 92 ? 8.641 -12.196 6.450 1.00 75.12 92 SER A N 1
ATOM 757 C CA . SER A 1 92 ? 9.971 -11.621 6.681 1.00 75.12 92 SER A CA 1
ATOM 758 C C . SER A 1 92 ? 9.926 -10.458 7.672 1.00 75.12 92 SER A C 1
ATOM 760 O O . SER A 1 92 ? 10.774 -10.371 8.556 1.00 75.12 92 SER A O 1
ATOM 762 N N . LEU A 1 93 ? 8.912 -9.598 7.565 1.00 72.75 93 LEU A N 1
ATOM 763 C CA . LEU A 1 93 ? 8.752 -8.428 8.424 1.00 72.75 93 LEU A CA 1
ATOM 764 C C . LEU A 1 93 ? 7.986 -8.760 9.711 1.00 72.75 93 LEU A C 1
ATOM 766 O O . LEU A 1 93 ? 8.366 -8.249 10.759 1.00 72.75 93 LEU A O 1
ATOM 770 N N . ALA A 1 94 ? 7.027 -9.700 9.706 1.00 64.56 94 ALA A N 1
ATOM 771 C CA . ALA A 1 94 ? 6.391 -10.122 10.961 1.00 64.56 94 ALA A CA 1
ATOM 772 C C . ALA A 1 94 ? 7.373 -10.802 11.926 1.00 64.56 94 ALA A C 1
ATOM 774 O O . ALA A 1 94 ? 7.247 -10.597 13.126 1.00 64.56 94 ALA A O 1
ATOM 775 N N . LYS A 1 95 ? 8.372 -11.551 11.430 1.00 64.12 95 LYS A N 1
ATOM 776 C CA . LYS A 1 95 ? 9.431 -12.140 12.274 1.00 64.12 95 LYS A CA 1
ATOM 777 C C . LYS A 1 95 ? 10.403 -11.103 12.846 1.00 64.12 95 LYS A C 1
ATOM 779 O O . LYS A 1 95 ? 10.982 -11.343 13.896 1.00 64.12 95 LYS A O 1
ATOM 784 N N . LYS A 1 96 ? 10.612 -9.978 12.151 1.00 63.88 96 LYS A N 1
ATOM 785 C CA . LYS A 1 96 ? 11.455 -8.876 12.647 1.00 63.88 96 LYS A CA 1
ATOM 786 C C . LYS A 1 96 ? 10.755 -8.055 13.727 1.00 63.88 96 LYS A C 1
ATOM 788 O O . LYS A 1 96 ? 11.416 -7.572 14.632 1.00 63.88 96 LYS A O 1
ATOM 793 N N . ILE A 1 97 ? 9.440 -7.894 13.604 1.00 61.91 97 ILE A N 1
ATOM 794 C CA . ILE A 1 97 ? 8.629 -7.037 14.480 1.00 61.91 97 ILE A CA 1
ATOM 795 C C . ILE A 1 97 ? 8.115 -7.825 15.691 1.00 61.91 97 ILE A C 1
AT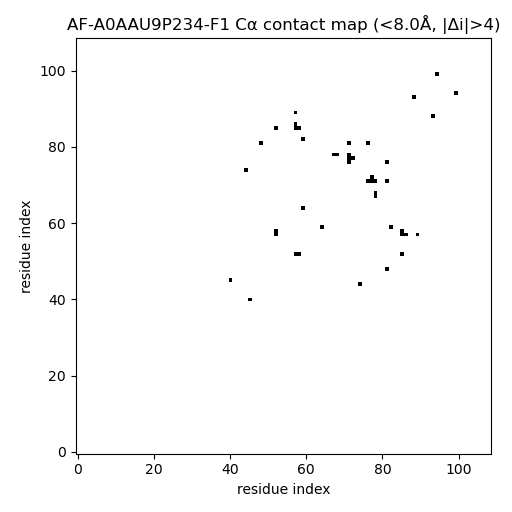OM 797 O O . ILE A 1 97 ? 8.052 -7.296 16.792 1.00 61.91 97 ILE A O 1
ATOM 801 N N . ASN A 1 98 ? 7.820 -9.115 15.508 1.00 56.94 98 ASN A N 1
ATOM 802 C CA . ASN A 1 98 ? 7.583 -10.063 16.588 1.00 56.94 98 ASN A CA 1
ATOM 803 C C . ASN A 1 98 ? 8.662 -11.148 16.516 1.00 56.94 98 ASN A C 1
ATOM 805 O O . ASN A 1 98 ? 8.477 -12.131 15.785 1.00 56.94 98 ASN A O 1
ATOM 809 N N . PRO A 1 99 ? 9.789 -11.010 17.240 1.00 53.47 99 PRO A N 1
ATOM 810 C CA . PRO A 1 99 ? 10.626 -12.160 17.512 1.00 53.47 99 PRO A CA 1
ATOM 811 C C . PRO A 1 99 ? 9.785 -13.095 18.379 1.00 53.47 99 PRO A C 1
ATOM 813 O O . PRO A 1 99 ? 9.690 -12.939 19.591 1.00 53.47 99 PRO A O 1
ATOM 816 N N . ILE A 1 100 ? 9.108 -14.050 17.742 1.00 52.75 100 ILE A N 1
ATOM 817 C CA . ILE A 1 100 ? 8.595 -15.216 18.452 1.00 52.75 100 ILE A CA 1
ATOM 818 C C . ILE A 1 100 ? 9.838 -15.800 19.134 1.00 52.75 100 ILE A C 1
ATOM 820 O O . ILE A 1 100 ? 10.792 -16.104 18.408 1.00 52.75 100 ILE A O 1
ATOM 824 N N . PRO A 1 101 ? 9.904 -15.907 20.473 1.00 49.38 101 PRO A N 1
ATOM 825 C CA . PRO A 1 101 ? 11.018 -16.582 21.108 1.00 49.38 101 PRO A CA 1
ATOM 826 C C . PRO A 1 101 ? 10.956 -18.034 20.639 1.00 49.38 101 PRO A C 1
ATOM 828 O O . PRO A 1 101 ? 10.095 -18.809 21.052 1.00 49.38 101 PRO A O 1
ATOM 831 N N . ILE A 1 102 ? 11.821 -18.384 19.691 1.00 53.56 102 ILE A N 1
ATOM 832 C CA . ILE A 1 102 ? 12.040 -19.766 19.290 1.00 53.56 102 ILE A CA 1
ATOM 833 C C . ILE A 1 102 ? 12.723 -20.389 20.504 1.00 53.56 102 ILE A C 1
ATOM 835 O O . ILE A 1 102 ? 13.923 -20.214 20.677 1.00 53.56 102 ILE A O 1
ATOM 839 N N . ASN A 1 103 ? 11.951 -21.008 21.400 1.00 50.53 103 ASN A N 1
ATOM 840 C CA . ASN A 1 103 ? 12.492 -21.698 22.566 1.00 50.53 103 ASN A CA 1
ATOM 841 C C . ASN A 1 103 ? 13.417 -22.830 22.072 1.00 50.53 103 ASN A C 1
ATOM 843 O O . ASN A 1 103 ? 12.916 -23.753 21.426 1.00 50.53 103 ASN A O 1
ATOM 847 N N . PRO A 1 104 ? 14.736 -22.802 22.336 1.00 53.19 104 PRO A N 1
ATOM 848 C CA . PRO A 1 104 ? 15.668 -23.821 21.858 1.00 53.19 104 PRO A CA 1
ATOM 849 C C . PRO A 1 104 ? 15.703 -25.065 22.768 1.00 53.19 104 PRO A C 1
ATOM 851 O O . PRO A 1 104 ? 16.743 -25.700 22.915 1.00 53.19 104 PRO A O 1
ATOM 854 N N . GLN A 1 105 ? 14.587 -25.444 23.399 1.00 48.47 105 GLN A N 1
ATOM 855 C CA . GLN A 1 105 ? 14.528 -26.663 24.208 1.00 48.47 105 GLN A CA 1
ATOM 856 C C . GLN A 1 105 ? 14.152 -27.870 23.351 1.00 48.47 105 GLN A C 1
ATOM 858 O O . GLN A 1 105 ? 12.996 -28.265 23.272 1.00 48.47 105 GLN A O 1
ATOM 863 N N . ASN A 1 106 ? 15.163 -28.423 22.688 1.00 51.50 106 ASN A N 1
ATOM 864 C CA . ASN A 1 106 ? 15.368 -29.866 22.559 1.00 51.50 106 ASN A CA 1
ATOM 865 C C . ASN A 1 106 ? 16.818 -30.084 22.122 1.00 51.50 106 ASN A C 1
ATOM 867 O O . ASN A 1 106 ? 17.117 -30.465 20.992 1.00 51.50 106 ASN A O 1
ATOM 871 N N . GLN A 1 107 ? 17.730 -29.789 23.049 1.00 44.56 107 GLN A N 1
ATOM 872 C CA . GLN A 1 107 ? 19.049 -30.403 23.058 1.00 44.56 107 GLN A CA 1
ATOM 873 C C . GLN A 1 107 ? 18.813 -31.856 23.499 1.00 44.56 107 GLN A C 1
ATOM 875 O O . GLN A 1 107 ? 18.648 -32.136 24.683 1.00 44.56 107 GLN A O 1
ATOM 880 N N . VAL A 1 108 ? 18.617 -32.740 22.518 1.00 51.31 108 VAL A N 1
ATOM 881 C CA . VAL A 1 108 ? 18.545 -34.188 22.734 1.00 51.31 108 VAL A CA 1
ATOM 882 C C . VAL A 1 108 ? 19.955 -34.693 23.024 1.00 51.31 108 VAL A C 1
ATOM 884 O O . VAL A 1 108 ? 20.898 -34.312 22.331 1.00 51.31 108 VAL A O 1
ATOM 887 N N . ASN A 1 109 ? 20.022 -35.487 24.094 1.00 43.50 109 ASN A N 1
ATOM 888 C CA . ASN A 1 109 ? 21.175 -36.202 24.641 1.00 43.50 109 ASN A CA 1
ATOM 889 C C . ASN A 1 109 ? 21.981 -36.987 23.603 1.00 43.50 109 ASN A C 1
ATOM 891 O O . ASN A 1 109 ? 21.349 -37.548 22.678 1.00 43.50 109 ASN A O 1
#

Secondary structure (DSSP, 8-state):
-----------------------PPP------------PPPPHHHHHHHHHHHHHTTT---STTHHHHHHHHHHTT--HHHHHHHHHHHHHHHHHHHS-----------

Radius of gyration: 27.65 Å; Cα contacts (8 Å, |Δi|>4): 22; chains: 1; bounding box: 36×71×57 Å

Mean predicted aligned error: 17.3 Å

Foldseek 3Di:
DDDDDDDDDDDDDDDDDDPDPPPDPDDDPPPPPVPPPPDDDDPVRVVLLLVVCVVVVLDDDPVCVVVLVVSCVVRVHDSVRSNVVSVVCVVVVVCVVDVPPPPPPDPDD

pLDDT: mean 70.38, std 17.1, range [40.53, 90.56]